Protein AF-A0A6J4QVS0-F1 (afdb_monomer)

pLDDT: mean 93.18, std 7.54, range [53.94, 98.19]

Solvent-accessible surface area (backbone atoms only — not comparable to full-atom values): 5359 Å² total; per-residue (Å²): 132,64,93,76,40,29,32,21,57,53,29,50,53,51,50,52,51,50,9,50,54,43,13,73,72,71,72,47,56,55,68,60,24,34,53,54,42,47,71,36,73,69,31,41,55,35,47,44,44,30,76,36,92,55,11,81,36,39,38,67,58,53,55,50,48,56,53,52,48,57,51,50,52,53,52,50,54,51,50,54,52,51,54,51,52,54,51,54,52,50,52,54,51,52,52,54,57,66,72,74,113

Sequence (101 aa):
MHKNQRVADMAAEVLARQARAHAKQTGEAFEEALERVLKTEAGRQLRELRDGPDGGTRAFQWQGGLTRERRRERVQSAWEQFMLMEAELRELVQQKESQLV

Secondary structure (DSSP, 8-state):
--TT-BHHHHHHHHHHHHHHHHHHHH---HHHHHHHHHHSHHHHHHHHHHHSTTTTSBHHHHHHHHHHHHHHHHHHHHHHHHHHHHHHHHHHHHHHHHT--

Mean predicted aligned error: 6.54 Å

Radius of gyration: 24.65 Å; Cα contacts (8 Å, |Δi|>4): 76; chains: 1; bounding box: 56×28×67 Å

Foldseek 3Di:
DDQQDAQLNVLVVVLQVQLVVQCVVPVDDSVVSSVVLCPDPVNVVSVCSNVHPRNRPGPVVVVVVVVVVVVVVVVVVVVVVVVVVVVVVVVVVVVVVVVVD

Structure (mmCIF, N/CA/C/O backbone):
data_AF-A0A6J4QVS0-F1
#
_entry.id   AF-A0A6J4QVS0-F1
#
loop_
_atom_site.group_PDB
_atom_site.id
_atom_site.type_symbol
_atom_site.label_atom_id
_atom_site.label_alt_id
_atom_site.label_comp_id
_atom_site.label_asym_id
_atom_site.label_entity_id
_atom_site.label_seq_id
_atom_site.pdbx_PDB_ins_code
_atom_site.Cartn_x
_atom_site.Cartn_y
_atom_site.Cartn_z
_atom_site.occupancy
_atom_site.B_iso_or_equiv
_atom_site.auth_seq_id
_atom_site.auth_comp_id
_atom_site.auth_asym_id
_atom_site.auth_atom_id
_atom_site.pdbx_PDB_model_num
ATOM 1 N N . MET A 1 1 ? -3.878 -17.243 2.698 1.00 62.94 1 MET A N 1
ATOM 2 C CA . MET A 1 1 ? -4.703 -16.429 1.783 1.00 62.94 1 MET A CA 1
ATOM 3 C C . MET A 1 1 ? -5.783 -17.318 1.197 1.00 62.94 1 MET A C 1
ATOM 5 O O . MET A 1 1 ? -5.453 -18.353 0.621 1.00 62.94 1 MET A O 1
ATOM 9 N N . HIS A 1 2 ? -7.055 -16.978 1.391 1.00 73.19 2 HIS A N 1
ATOM 10 C CA . HIS A 1 2 ? -8.141 -17.750 0.787 1.00 73.19 2 HIS A CA 1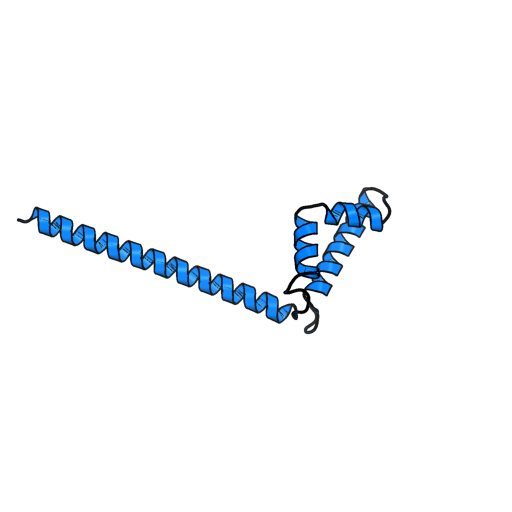
ATOM 11 C C . HIS A 1 2 ? -8.203 -17.468 -0.719 1.00 73.19 2 HIS A C 1
ATOM 13 O O . HIS A 1 2 ? -8.065 -16.325 -1.145 1.00 73.19 2 HIS A O 1
ATOM 19 N N . LYS A 1 3 ? -8.434 -18.503 -1.541 1.00 68.81 3 LYS A N 1
ATOM 20 C CA . LYS A 1 3 ? -8.418 -18.398 -3.019 1.00 68.81 3 LYS A CA 1
ATOM 21 C C . LYS A 1 3 ? -9.429 -17.384 -3.589 1.00 68.81 3 LYS A C 1
ATOM 23 O O . LYS A 1 3 ? -9.279 -16.951 -4.728 1.00 68.81 3 LYS A O 1
ATOM 28 N N . ASN A 1 4 ? -10.430 -17.001 -2.797 1.00 83.06 4 ASN A N 1
ATOM 29 C CA . ASN A 1 4 ? -11.492 -16.065 -3.171 1.00 83.06 4 ASN A CA 1
ATOM 30 C C . ASN A 1 4 ? -11.444 -14.731 -2.405 1.00 83.06 4 ASN A C 1
ATOM 32 O O . ASN A 1 4 ? -12.335 -13.912 -2.602 1.00 83.06 4 ASN A O 1
ATOM 36 N N . GLN A 1 5 ? -10.442 -14.514 -1.547 1.00 92.31 5 GLN A N 1
ATOM 37 C CA . GLN A 1 5 ? -10.311 -13.273 -0.778 1.00 92.31 5 GLN A CA 1
ATOM 38 C C . GLN A 1 5 ? -10.032 -12.096 -1.723 1.00 92.31 5 GLN A C 1
ATOM 40 O O . GLN A 1 5 ? -9.200 -12.224 -2.633 1.00 92.31 5 GLN A O 1
ATOM 45 N N . ARG A 1 6 ? -10.733 -10.973 -1.539 1.00 94.94 6 ARG A N 1
ATOM 46 C CA . ARG A 1 6 ? -10.521 -9.750 -2.325 1.00 94.94 6 ARG A CA 1
ATOM 47 C C . ARG A 1 6 ? -9.422 -8.889 -1.708 1.00 94.94 6 ARG A C 1
ATOM 49 O O . ARG A 1 6 ? -9.090 -9.039 -0.532 1.00 94.94 6 ARG A O 1
ATOM 56 N N . VAL A 1 7 ? -8.855 -7.981 -2.498 1.00 94.25 7 VAL A N 1
ATOM 57 C CA . VAL A 1 7 ? -7.853 -7.016 -2.009 1.00 94.25 7 VAL A CA 1
ATOM 58 C C . VAL A 1 7 ? -8.437 -6.134 -0.904 1.00 94.25 7 VAL A C 1
ATOM 60 O O . VAL A 1 7 ? -7.783 -5.947 0.122 1.00 94.25 7 VAL A O 1
ATOM 63 N N . ALA A 1 8 ? -9.691 -5.694 -1.052 1.00 95.56 8 ALA A N 1
ATOM 64 C CA . ALA A 1 8 ? -10.371 -4.907 -0.029 1.00 95.56 8 ALA A CA 1
ATOM 65 C C . ALA A 1 8 ? -10.508 -5.644 1.311 1.00 95.56 8 ALA A C 1
ATOM 67 O O . ALA A 1 8 ? -10.294 -5.037 2.361 1.00 95.56 8 ALA A O 1
ATOM 68 N N . ASP A 1 9 ? -10.786 -6.951 1.285 1.00 95.38 9 ASP A N 1
ATOM 69 C CA . ASP A 1 9 ? -10.898 -7.764 2.501 1.00 95.38 9 ASP A CA 1
ATOM 70 C C . ASP A 1 9 ? -9.553 -7.817 3.239 1.00 95.38 9 ASP A C 1
ATOM 72 O O . ASP A 1 9 ? -9.486 -7.586 4.445 1.00 95.38 9 ASP A O 1
ATOM 76 N N . MET A 1 10 ? -8.455 -8.045 2.507 1.00 95.38 10 MET A N 1
ATOM 77 C CA . MET A 1 10 ? -7.110 -8.057 3.094 1.00 95.38 10 MET A CA 1
ATOM 78 C C . MET A 1 10 ? -6.736 -6.696 3.686 1.00 95.38 10 MET A C 1
ATOM 80 O O . MET A 1 10 ? -6.197 -6.628 4.790 1.00 95.38 10 MET A O 1
ATOM 84 N N . ALA A 1 11 ? -7.021 -5.608 2.968 1.00 96.25 11 ALA A N 1
ATOM 85 C CA . ALA A 1 11 ? -6.741 -4.260 3.445 1.00 96.25 11 ALA A CA 1
ATOM 86 C C . ALA A 1 11 ? -7.536 -3.939 4.723 1.00 96.25 11 ALA A C 1
ATOM 88 O O . ALA A 1 11 ? -6.974 -3.409 5.685 1.00 96.25 11 ALA A O 1
ATOM 89 N N . ALA A 1 12 ? -8.814 -4.327 4.778 1.00 96.44 12 ALA A N 1
ATOM 90 C CA . ALA A 1 12 ? -9.654 -4.156 5.960 1.00 96.44 12 ALA A CA 1
ATOM 91 C C . ALA A 1 12 ? -9.153 -4.983 7.157 1.00 96.44 12 ALA A C 1
ATOM 93 O O . ALA A 1 12 ? -9.092 -4.468 8.275 1.00 96.44 12 ALA A O 1
ATOM 94 N N . GLU A 1 13 ? -8.733 -6.232 6.937 1.00 96.19 13 GLU A N 1
ATOM 95 C CA . GLU A 1 13 ? -8.147 -7.088 7.976 1.00 96.19 13 GLU A CA 1
ATOM 96 C C . GLU A 1 13 ? -6.863 -6.489 8.566 1.00 96.19 13 GLU A C 1
ATOM 98 O O . GLU A 1 13 ? -6.668 -6.504 9.786 1.00 96.19 13 GLU A O 1
ATOM 103 N N . VAL A 1 14 ? -5.988 -5.938 7.717 1.00 96.81 14 VAL A N 1
ATOM 104 C CA . VAL A 1 14 ? -4.742 -5.299 8.161 1.00 96.81 14 VAL A CA 1
ATOM 105 C C . VAL A 1 14 ? -5.037 -4.028 8.956 1.00 96.81 14 VAL A C 1
ATOM 107 O O . VAL A 1 14 ? -4.498 -3.877 10.054 1.00 96.81 14 VAL A O 1
ATOM 110 N N . LEU A 1 15 ? -5.927 -3.160 8.464 1.00 97.75 15 LEU A N 1
ATOM 111 C CA . LEU A 1 15 ? -6.352 -1.951 9.178 1.00 97.75 15 LEU A CA 1
ATOM 112 C C . LEU A 1 15 ? -6.958 -2.289 10.547 1.00 97.75 15 LEU A C 1
ATOM 114 O O . LEU A 1 15 ? -6.580 -1.695 11.555 1.00 97.75 15 LEU A O 1
ATOM 118 N N . ALA A 1 16 ? -7.836 -3.293 10.611 1.00 97.81 16 ALA A N 1
ATOM 119 C CA . ALA A 1 16 ? -8.436 -3.737 11.864 1.00 97.81 16 ALA A CA 1
ATOM 120 C C . ALA A 1 16 ? -7.389 -4.299 12.838 1.00 97.81 16 ALA A C 1
ATOM 122 O O . ALA A 1 16 ? -7.442 -4.021 14.037 1.00 97.81 16 ALA A O 1
ATOM 123 N N . ARG A 1 17 ? -6.407 -5.069 12.351 1.00 97.62 17 ARG A N 1
ATOM 124 C CA . ARG A 1 17 ? -5.311 -5.577 13.192 1.00 97.62 17 ARG A CA 1
ATOM 125 C C . ARG A 1 17 ? -4.452 -4.437 13.743 1.00 97.62 17 ARG A C 1
ATOM 127 O O . ARG A 1 17 ? -4.124 -4.464 14.928 1.00 97.62 17 ARG A O 1
ATOM 134 N N . GLN A 1 18 ? -4.109 -3.453 12.915 1.00 97.56 18 GLN A N 1
ATOM 135 C CA . GLN A 1 18 ? -3.333 -2.282 13.333 1.00 97.56 18 GLN A CA 1
ATOM 136 C C . GLN A 1 18 ? -4.088 -1.449 14.371 1.00 97.56 18 GLN A C 1
ATOM 138 O O . GLN A 1 18 ? -3.526 -1.125 15.414 1.00 97.56 18 GLN A O 1
ATOM 143 N N . ALA A 1 19 ? -5.374 -1.181 14.139 1.00 97.94 19 ALA A N 1
ATOM 144 C CA . ALA A 1 19 ? -6.217 -0.443 15.073 1.00 97.94 19 ALA A CA 1
ATOM 145 C C . ALA A 1 19 ? -6.360 -1.167 16.421 1.00 97.94 19 ALA A C 1
ATOM 147 O O . ALA A 1 19 ? -6.216 -0.543 17.466 1.00 97.94 19 ALA A O 1
ATOM 148 N N . ARG A 1 20 ? -6.534 -2.499 16.427 1.00 98.19 20 ARG A N 1
ATOM 149 C CA . ARG A 1 20 ? -6.547 -3.300 17.669 1.00 98.19 20 ARG A CA 1
ATOM 150 C C . ARG A 1 20 ? -5.226 -3.228 18.426 1.00 98.19 20 ARG A C 1
ATOM 152 O O . ARG A 1 20 ? -5.233 -3.136 19.650 1.00 98.19 20 ARG A O 1
ATOM 159 N N . ALA A 1 21 ? -4.101 -3.302 17.715 1.00 97.12 21 ALA A N 1
ATOM 160 C CA . ALA A 1 21 ? -2.785 -3.192 18.333 1.00 97.12 21 ALA A CA 1
ATOM 161 C C . ALA A 1 21 ? -2.574 -1.800 18.948 1.00 97.12 21 ALA A C 1
ATOM 163 O O . ALA A 1 21 ? -2.102 -1.707 20.078 1.00 97.12 21 ALA A O 1
ATOM 164 N N . HIS A 1 22 ? -2.990 -0.744 18.243 1.00 96.31 22 HIS A N 1
ATOM 165 C CA . HIS A 1 22 ? -2.911 0.630 18.729 1.00 96.31 22 HIS A CA 1
ATOM 166 C C . HIS A 1 22 ? -3.815 0.853 19.947 1.00 96.31 22 HIS A C 1
ATOM 168 O O . HIS A 1 22 ? -3.315 1.264 20.986 1.00 96.31 22 HIS A O 1
ATOM 174 N N . ALA A 1 23 ? -5.092 0.457 19.877 1.00 97.88 23 ALA A N 1
ATOM 175 C CA . ALA A 1 23 ? -6.037 0.532 20.995 1.00 97.88 23 ALA A CA 1
ATOM 176 C C . ALA A 1 23 ? -5.521 -0.202 22.243 1.00 97.88 23 ALA A C 1
ATOM 178 O O . ALA A 1 23 ? -5.596 0.313 23.354 1.00 97.88 23 ALA A O 1
ATOM 179 N N . LYS A 1 24 ? -4.917 -1.388 22.071 1.00 97.50 24 LYS A N 1
ATOM 180 C CA . LYS A 1 24 ? -4.304 -2.132 23.182 1.00 97.50 24 LYS A CA 1
ATOM 181 C C . LYS A 1 24 ? -3.132 -1.377 23.821 1.00 97.50 24 LYS A C 1
ATOM 183 O O . LYS A 1 24 ? -2.886 -1.548 25.011 1.00 97.50 24 LYS A O 1
ATOM 188 N N . GLN A 1 25 ? -2.389 -0.598 23.040 1.00 96.31 25 GLN A N 1
ATOM 189 C CA . GLN A 1 25 ? -1.223 0.144 23.511 1.00 96.31 25 GLN A CA 1
ATOM 190 C C . GLN A 1 25 ? -1.599 1.483 24.159 1.00 96.31 25 GLN A C 1
ATOM 192 O O . GLN A 1 25 ? -0.951 1.883 25.122 1.00 96.31 25 GLN A O 1
ATOM 197 N N . THR A 1 26 ? -2.615 2.173 23.639 1.00 96.06 26 THR A N 1
ATOM 198 C CA . THR A 1 26 ? -3.012 3.517 24.088 1.00 96.06 26 THR A CA 1
ATOM 199 C C . THR A 1 26 ? -4.168 3.508 25.086 1.00 96.06 26 THR A C 1
ATOM 201 O O . THR A 1 26 ? -4.351 4.487 25.803 1.00 96.06 26 THR A O 1
ATOM 204 N N . GLY A 1 27 ? -4.935 2.416 25.157 1.00 96.31 27 GLY A N 1
ATOM 205 C CA . GLY A 1 27 ? -6.171 2.330 25.938 1.00 96.31 27 GLY A CA 1
ATOM 206 C C . GLY A 1 27 ? -7.375 3.005 25.270 1.00 96.31 27 GLY A C 1
ATOM 207 O O . GLY A 1 27 ? -8.434 3.095 25.884 1.00 96.31 27 GLY A O 1
ATOM 208 N N . GLU A 1 28 ? -7.223 3.481 24.035 1.00 96.25 28 GLU A N 1
ATOM 209 C CA . GLU A 1 28 ? -8.285 4.156 23.283 1.00 96.25 28 GLU A CA 1
ATOM 210 C C . GLU A 1 28 ? -9.354 3.188 22.775 1.00 96.25 28 GLU A C 1
ATOM 212 O O . GLU A 1 28 ? -9.126 1.980 22.636 1.00 96.25 28 GLU A O 1
ATOM 217 N N . ALA A 1 29 ? -10.520 3.740 22.433 1.00 97.75 29 ALA A N 1
ATOM 218 C CA . ALA A 1 29 ? -11.545 2.995 21.718 1.00 97.75 29 ALA A CA 1
ATOM 219 C C . ALA A 1 29 ? -11.025 2.540 20.344 1.00 97.75 29 ALA A C 1
ATOM 221 O O . ALA A 1 29 ? -10.195 3.198 19.710 1.00 97.75 29 ALA A O 1
ATOM 222 N N . PHE A 1 30 ? -11.534 1.406 19.860 1.00 97.12 30 PHE A N 1
ATOM 223 C CA . PHE A 1 30 ? -11.103 0.833 18.584 1.00 97.12 30 PHE A CA 1
ATOM 224 C C . PHE A 1 30 ? -11.306 1.807 17.415 1.00 97.12 30 PHE A C 1
ATOM 226 O O . PHE A 1 30 ? -10.440 1.904 16.549 1.00 97.12 30 PHE A O 1
ATOM 233 N N . GLU A 1 31 ? -12.416 2.540 17.400 1.00 97.56 31 GLU A N 1
ATOM 234 C CA . GLU A 1 31 ? -12.763 3.514 16.366 1.00 97.56 31 GLU A CA 1
ATOM 235 C C . GLU A 1 31 ? -11.777 4.690 16.332 1.00 97.56 31 GLU A C 1
ATOM 237 O O . GLU A 1 31 ? -11.302 5.057 15.257 1.00 97.56 31 GLU A O 1
ATOM 242 N N . GLU A 1 32 ? -11.404 5.230 17.496 1.00 97.56 32 GLU A N 1
ATOM 243 C CA . GLU A 1 32 ? -10.416 6.313 17.609 1.00 97.56 32 GLU A CA 1
ATOM 244 C C . GLU A 1 32 ? -9.02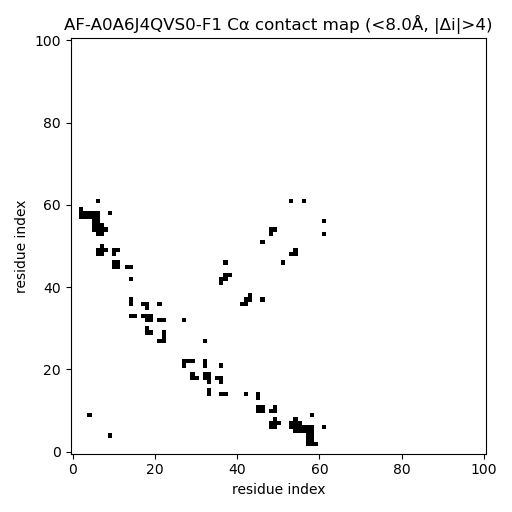6 5.838 17.171 1.00 97.56 32 GLU A C 1
ATOM 246 O O . GLU A 1 32 ? -8.324 6.509 16.406 1.00 97.56 32 GLU A O 1
ATOM 251 N N . ALA A 1 33 ? -8.649 4.627 17.587 1.00 97.75 33 ALA A N 1
ATOM 252 C CA . ALA A 1 33 ? -7.410 3.993 17.166 1.00 97.75 33 ALA A CA 1
ATOM 253 C C . ALA A 1 33 ? -7.390 3.710 15.653 1.00 97.75 33 ALA A C 1
ATOM 255 O O . ALA A 1 33 ? -6.360 3.883 14.997 1.00 97.75 33 ALA A O 1
ATOM 256 N N . LEU A 1 34 ? -8.521 3.311 15.069 1.00 97.62 34 LEU A N 1
ATOM 257 C CA . LEU A 1 34 ? -8.659 3.122 13.628 1.00 97.62 34 LEU A CA 1
ATOM 258 C C . LEU A 1 34 ? -8.538 4.450 12.879 1.00 97.62 34 LEU A C 1
ATOM 260 O O . LEU A 1 34 ? -7.857 4.506 11.855 1.00 97.62 34 LEU A O 1
ATOM 264 N N . GLU A 1 35 ? -9.138 5.527 13.383 1.00 97.38 35 GLU A N 1
ATOM 265 C CA . GLU A 1 35 ? -9.002 6.856 12.789 1.00 97.38 35 GLU A CA 1
ATOM 266 C C . GLU A 1 35 ? -7.542 7.334 12.808 1.00 97.38 35 GLU A C 1
ATOM 268 O O . GLU A 1 35 ? -7.038 7.837 11.799 1.00 97.38 35 GLU A O 1
ATOM 273 N N . ARG A 1 36 ? -6.828 7.112 13.918 1.00 96.69 36 ARG A N 1
ATOM 274 C CA . ARG A 1 36 ? -5.382 7.371 14.027 1.00 96.69 36 ARG A CA 1
ATOM 275 C C . ARG A 1 36 ? -4.592 6.589 12.984 1.00 96.69 36 ARG A C 1
ATOM 277 O O . ARG A 1 36 ? -3.788 7.183 12.268 1.00 96.69 36 ARG A O 1
ATOM 284 N N . VAL A 1 37 ? -4.847 5.285 12.857 1.00 97.19 37 VAL A N 1
ATOM 285 C CA . VAL A 1 37 ? -4.197 4.428 11.854 1.00 97.19 37 VAL A CA 1
ATOM 286 C C . VAL A 1 37 ? -4.457 4.956 10.445 1.00 97.19 37 VAL A C 1
ATOM 288 O O . VAL A 1 37 ? -3.510 5.122 9.681 1.00 97.19 37 VAL A O 1
ATOM 291 N N . LEU A 1 38 ? 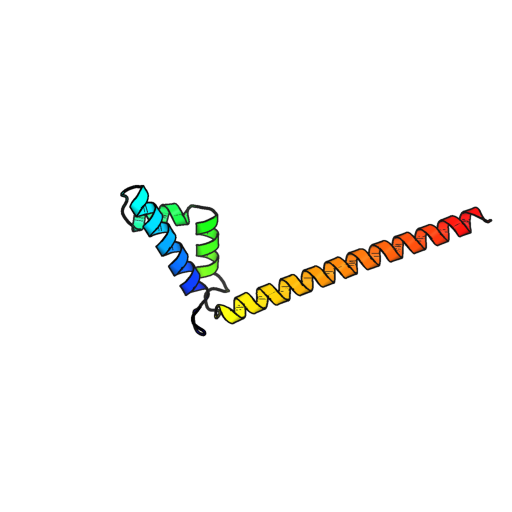-5.700 5.304 10.112 1.00 97.50 38 LEU A N 1
ATOM 292 C CA . LEU A 1 38 ? -6.083 5.822 8.794 1.00 97.50 38 LEU A CA 1
ATOM 293 C C . LEU A 1 38 ? -5.431 7.168 8.442 1.00 97.50 38 LEU A C 1
ATOM 295 O O . LEU A 1 38 ? -5.280 7.476 7.261 1.00 97.50 38 LEU A O 1
ATOM 299 N N . LYS A 1 39 ? -5.033 7.964 9.441 1.00 97.25 39 LYS A N 1
ATOM 300 C CA . LYS A 1 39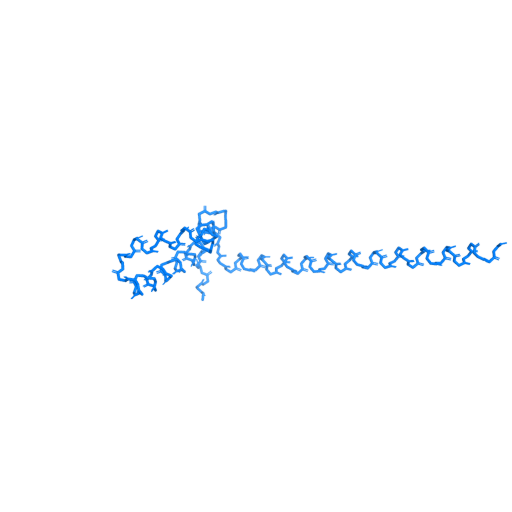 ? -4.297 9.225 9.246 1.00 97.25 39 LYS A CA 1
ATOM 301 C C . LYS A 1 39 ? -2.804 9.016 8.972 1.00 97.25 39 LYS A C 1
ATOM 303 O O . LYS A 1 39 ? -2.144 9.950 8.513 1.00 97.25 39 LYS A O 1
ATOM 308 N N . THR A 1 40 ? -2.262 7.823 9.221 1.00 96.81 40 THR A N 1
ATOM 309 C CA . THR A 1 40 ? -0.874 7.492 8.862 1.00 96.81 40 THR A CA 1
ATOM 310 C C . THR A 1 40 ? -0.724 7.273 7.358 1.00 96.81 40 THR A C 1
ATOM 312 O O . THR A 1 40 ? -1.688 6.940 6.673 1.00 96.81 40 THR A O 1
ATOM 315 N N . GLU A 1 41 ? 0.496 7.414 6.839 1.00 97.38 41 GLU A N 1
ATOM 316 C CA . GLU A 1 41 ? 0.781 7.146 5.424 1.00 97.38 41 GLU A CA 1
ATOM 317 C C . GLU A 1 41 ? 0.429 5.703 5.032 1.00 97.38 41 GLU A C 1
ATOM 319 O O . GLU A 1 41 ? -0.307 5.477 4.075 1.00 97.38 41 GLU A O 1
ATOM 324 N N . ALA A 1 42 ? 0.845 4.723 5.839 1.00 95.50 42 ALA A N 1
ATOM 325 C CA . ALA A 1 42 ? 0.505 3.321 5.608 1.00 95.50 42 ALA A CA 1
ATOM 326 C C . ALA A 1 42 ? -1.014 3.072 5.658 1.00 95.50 42 ALA A C 1
ATOM 328 O O . ALA A 1 42 ? -1.552 2.321 4.847 1.00 95.50 42 ALA A O 1
ATOM 329 N N . GLY A 1 43 ? -1.726 3.718 6.587 1.00 97.06 43 GLY A N 1
ATOM 330 C CA . GLY A 1 43 ? -3.181 3.608 6.684 1.00 97.06 43 GLY A CA 1
ATOM 331 C C . GLY A 1 43 ? -3.914 4.226 5.497 1.00 97.06 43 GLY A C 1
ATOM 332 O O . GLY A 1 43 ? -4.910 3.658 5.047 1.00 97.06 43 GLY A O 1
ATOM 333 N N . ARG A 1 44 ? -3.408 5.337 4.943 1.00 97.25 44 ARG A N 1
ATOM 334 C CA . ARG A 1 44 ? -3.929 5.922 3.698 1.00 97.25 44 ARG A CA 1
ATOM 335 C C . ARG A 1 44 ? -3.749 4.978 2.515 1.00 97.25 44 ARG A C 1
ATOM 337 O O . ARG A 1 44 ? -4.720 4.731 1.809 1.00 97.25 44 ARG A O 1
ATOM 344 N N . GLN A 1 45 ? -2.567 4.387 2.358 1.00 96.12 45 GLN A N 1
ATOM 345 C CA . GLN A 1 45 ? -2.297 3.413 1.294 1.00 96.12 45 GLN A CA 1
ATOM 346 C C . GLN A 1 45 ? -3.196 2.173 1.411 1.00 96.12 45 GLN A C 1
ATOM 348 O O . GLN A 1 45 ? -3.740 1.690 0.422 1.00 96.12 45 GLN A O 1
ATOM 353 N N . LEU A 1 46 ? -3.422 1.674 2.631 1.00 96.31 46 LEU A N 1
ATOM 354 C CA . LEU A 1 46 ? -4.355 0.568 2.864 1.00 96.31 46 LEU A CA 1
ATOM 355 C C . LEU A 1 46 ? -5.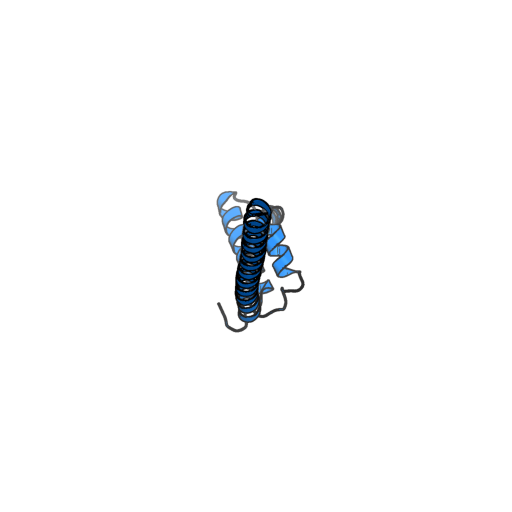809 0.961 2.578 1.00 96.31 46 LEU A C 1
ATOM 357 O O . LEU A 1 46 ? -6.562 0.152 2.039 1.00 96.31 46 LEU A O 1
ATOM 361 N N . ARG A 1 47 ? -6.214 2.192 2.910 1.00 96.19 47 ARG A N 1
ATOM 362 C CA . ARG A 1 47 ? -7.537 2.714 2.546 1.00 96.19 47 ARG A CA 1
ATOM 363 C C . ARG A 1 47 ? -7.694 2.789 1.027 1.00 96.19 47 ARG A C 1
ATOM 365 O O . ARG A 1 47 ? -8.723 2.367 0.518 1.00 96.19 47 ARG A O 1
ATOM 372 N N . GLU A 1 48 ? -6.685 3.270 0.312 1.00 96.12 48 GLU A N 1
ATOM 373 C CA . GLU A 1 48 ? -6.705 3.345 -1.150 1.00 96.12 48 GLU A CA 1
ATOM 374 C C . GLU A 1 48 ? -6.759 1.957 -1.794 1.00 96.12 48 GLU A C 1
ATOM 376 O O . GLU A 1 48 ? -7.555 1.734 -2.697 1.00 96.12 48 GLU A O 1
ATOM 381 N N . LEU A 1 49 ? -6.015 0.977 -1.276 1.00 94.06 49 LEU A N 1
ATOM 382 C CA . LEU A 1 49 ? -6.127 -0.415 -1.730 1.00 94.06 49 LEU A CA 1
ATOM 383 C C . LEU A 1 49 ? -7.520 -1.011 -1.486 1.00 94.06 49 LEU A C 1
ATOM 385 O O . LEU A 1 49 ? -7.972 -1.864 -2.251 1.00 94.06 49 LEU A O 1
ATOM 389 N N . ARG A 1 50 ? -8.196 -0.587 -0.412 1.00 94.88 50 ARG A N 1
ATOM 390 C CA . ARG A 1 50 ? -9.548 -1.042 -0.076 1.00 94.88 50 ARG A CA 1
ATOM 391 C C . ARG A 1 50 ? -10.611 -0.416 -0.974 1.00 94.88 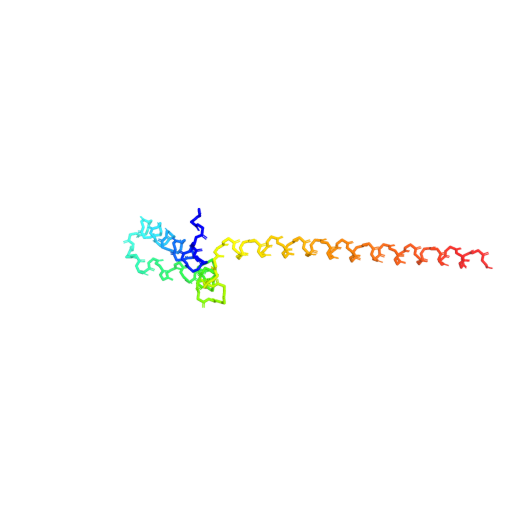50 ARG A C 1
ATOM 393 O O . ARG A 1 50 ? -11.463 -1.137 -1.483 1.00 94.88 50 ARG A O 1
ATOM 400 N N . ASP A 1 51 ? -10.565 0.904 -1.121 1.00 95.31 51 ASP A N 1
ATOM 401 C CA . ASP A 1 51 ? -11.617 1.702 -1.762 1.00 95.31 51 ASP A CA 1
ATOM 402 C C . ASP A 1 51 ? -11.335 1.970 -3.251 1.00 95.31 51 ASP A C 1
ATOM 404 O O . ASP A 1 51 ? -12.202 2.453 -3.977 1.00 95.31 51 ASP A O 1
ATOM 408 N N . GLY A 1 52 ? -10.118 1.677 -3.705 1.00 93.62 52 GLY A N 1
ATOM 409 C CA . GLY A 1 52 ? -9.642 1.937 -5.054 1.00 93.62 52 GLY A CA 1
ATOM 410 C C . GLY A 1 52 ? -9.975 0.839 -6.069 1.00 93.62 52 GLY A C 1
ATOM 411 O O . GLY A 1 52 ? -10.648 -0.149 -5.756 1.00 93.62 52 GLY A O 1
ATOM 412 N N . PRO A 1 53 ? -9.471 0.987 -7.308 1.00 90.88 53 PRO A N 1
ATOM 413 C CA . PRO A 1 53 ? -9.829 0.135 -8.447 1.00 90.88 53 PRO A CA 1
ATOM 414 C C . PRO A 1 53 ? -9.574 -1.359 -8.219 1.00 90.88 53 PRO A C 1
ATOM 416 O O . PRO A 1 53 ? -10.325 -2.207 -8.700 1.00 90.88 53 PRO A O 1
ATOM 419 N N . ASP A 1 54 ? -8.537 -1.684 -7.448 1.00 88.75 54 ASP A N 1
ATOM 420 C CA . ASP A 1 54 ? -8.138 -3.061 -7.173 1.00 88.75 54 ASP A CA 1
ATOM 421 C C . ASP A 1 54 ? -8.931 -3.722 -6.043 1.00 88.75 54 ASP A C 1
ATOM 423 O O . ASP A 1 54 ? -8.866 -4.944 -5.898 1.00 88.75 54 ASP A O 1
ATOM 427 N N . GLY A 1 55 ? -9.709 -2.965 -5.262 1.00 89.75 55 GLY A N 1
ATOM 428 C CA . GLY A 1 55 ? -10.389 -3.471 -4.067 1.00 89.75 55 GLY A CA 1
ATOM 429 C C . GLY A 1 55 ? -11.315 -4.658 -4.356 1.00 89.75 55 GLY A C 1
ATOM 430 O O 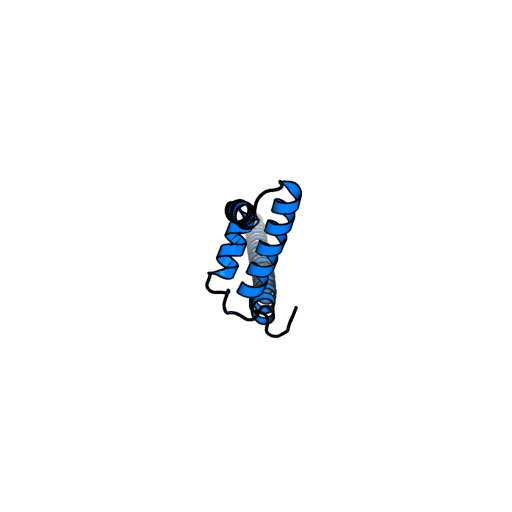. GLY A 1 55 ? -11.384 -5.613 -3.576 1.00 89.75 55 GLY A O 1
ATOM 431 N N . GLY A 1 56 ? -11.976 -4.649 -5.518 1.00 91.25 56 GLY A N 1
ATOM 432 C CA . GLY A 1 56 ? -12.848 -5.733 -5.981 1.00 91.25 56 GLY A CA 1
ATOM 433 C C . GLY A 1 56 ? -12.116 -6.957 -6.543 1.00 91.25 56 GLY A C 1
ATOM 434 O O . GLY A 1 56 ? -12.728 -8.021 -6.685 1.00 91.25 56 GLY A O 1
ATOM 435 N N . THR A 1 57 ? -10.826 -6.830 -6.848 1.00 92.62 57 THR A N 1
ATOM 436 C CA . THR A 1 57 ? -10.017 -7.867 -7.489 1.00 92.62 57 THR A CA 1
ATOM 437 C C . THR A 1 57 ? -9.683 -8.979 -6.500 1.00 92.62 57 THR A C 1
ATOM 439 O O . THR A 1 57 ? -9.456 -8.755 -5.308 1.00 92.62 57 THR A O 1
ATOM 442 N N . ARG A 1 58 ? -9.629 -10.225 -6.986 1.00 93.75 58 ARG A N 1
ATOM 443 C CA . ARG A 1 58 ? -9.156 -11.350 -6.169 1.00 93.75 58 ARG A CA 1
ATOM 444 C C . ARG A 1 58 ? -7.677 -11.161 -5.855 1.00 93.75 58 ARG A C 1
ATOM 446 O O . ARG A 1 58 ? -6.873 -10.973 -6.766 1.00 93.75 58 ARG A O 1
ATOM 453 N N . ALA A 1 59 ? -7.307 -11.322 -4.589 1.00 91.12 59 ALA A N 1
ATOM 454 C CA . ALA A 1 59 ? -5.950 -11.098 -4.102 1.00 91.12 59 ALA A CA 1
ATOM 455 C C . ALA A 1 59 ? -4.882 -11.851 -4.915 1.00 91.12 59 ALA A C 1
ATOM 457 O O . ALA A 1 59 ? -3.845 -11.284 -5.246 1.00 91.12 59 ALA A O 1
ATOM 458 N N . PHE A 1 60 ? -5.155 -13.100 -5.315 1.00 89.38 60 PHE A N 1
ATOM 459 C CA . PHE A 1 60 ? -4.195 -13.891 -6.096 1.00 89.38 60 PHE A CA 1
ATOM 460 C C . PHE A 1 60 ? -3.956 -13.321 -7.501 1.00 89.38 60 PHE A C 1
ATOM 462 O O . PHE A 1 60 ? -2.844 -13.407 -8.017 1.00 89.38 60 PHE A O 1
ATOM 469 N N . GLN A 1 61 ? -4.991 -12.747 -8.122 1.00 91.50 61 GLN A N 1
ATOM 470 C CA . GLN A 1 61 ? -4.888 -12.156 -9.457 1.00 91.50 61 GLN A CA 1
ATOM 471 C C . GLN A 1 61 ? -4.094 -10.859 -9.386 1.00 91.50 61 GLN A C 1
ATOM 473 O O . GLN A 1 61 ? -3.158 -10.674 -10.160 1.00 91.50 61 GLN A O 1
ATOM 478 N N . TRP A 1 62 ? -4.417 -10.014 -8.406 1.00 92.69 62 TRP A N 1
ATOM 479 C CA . TRP A 1 62 ? -3.716 -8.758 -8.166 1.00 92.69 62 TRP A CA 1
ATOM 480 C C . TRP A 1 62 ? -2.223 -8.986 -7.874 1.00 92.69 62 TRP A C 1
ATOM 482 O O . TRP A 1 62 ? -1.358 -8.440 -8.558 1.00 92.69 62 TRP A O 1
ATOM 492 N N . GLN A 1 63 ? -1.893 -9.902 -6.955 1.00 89.81 63 GLN A N 1
ATOM 493 C CA . GLN A 1 63 ? -0.501 -10.260 -6.639 1.00 89.81 63 GLN A CA 1
ATOM 494 C C . GLN A 1 63 ? 0.254 -10.857 -7.840 1.00 89.81 63 GLN A C 1
ATOM 496 O O . GLN A 1 63 ? 1.438 -10.565 -8.053 1.00 89.81 63 GLN A O 1
ATOM 501 N N . GLY A 1 64 ? -0.422 -11.686 -8.642 1.00 91.94 64 GLY A N 1
ATOM 502 C CA . GLY A 1 64 ? 0.120 -12.205 -9.898 1.00 91.94 64 GLY A CA 1
ATOM 503 C C . GLY A 1 64 ? 0.427 -11.093 -10.907 1.00 91.94 64 GLY A C 1
ATOM 504 O O . GLY A 1 64 ? 1.494 -11.107 -11.526 1.00 91.94 64 GLY A O 1
ATOM 505 N N . GLY A 1 65 ? -0.462 -10.100 -11.015 1.00 91.81 65 GLY A N 1
ATOM 506 C CA . GLY A 1 65 ? -0.276 -8.895 -11.824 1.00 91.81 65 GLY A CA 1
ATOM 507 C C . GLY A 1 65 ? 0.987 -8.126 -11.439 1.00 91.81 65 GLY A C 1
ATOM 508 O O . GLY A 1 65 ? 1.867 -7.956 -12.283 1.00 91.81 65 GLY A O 1
ATOM 509 N N . LEU A 1 66 ? 1.142 -7.792 -10.154 1.00 90.56 66 LEU A N 1
ATOM 510 C CA . LEU A 1 66 ? 2.317 -7.079 -9.628 1.00 90.56 66 LEU A CA 1
ATOM 511 C C . LEU A 1 66 ? 3.638 -7.825 -9.862 1.00 90.56 66 LEU A C 1
ATOM 513 O O . LEU A 1 66 ? 4.696 -7.225 -10.051 1.00 90.56 66 LEU A O 1
ATOM 517 N N . THR A 1 67 ? 3.610 -9.157 -9.805 1.00 92.56 67 THR A N 1
ATOM 518 C CA . THR A 1 67 ? 4.804 -9.983 -10.051 1.00 92.56 67 THR A CA 1
ATOM 519 C C . THR A 1 67 ? 5.197 -9.944 -11.525 1.00 92.56 67 THR A C 1
ATOM 521 O O . THR A 1 67 ? 6.379 -9.852 -11.864 1.00 92.56 67 THR A O 1
ATOM 524 N N . ARG A 1 68 ? 4.202 -9.991 -12.416 1.00 93.12 68 ARG A N 1
ATOM 525 C CA . ARG A 1 68 ? 4.415 -9.885 -13.859 1.00 93.12 68 ARG A CA 1
ATOM 526 C C . ARG A 1 68 ? 4.903 -8.494 -14.249 1.00 93.12 68 ARG A C 1
ATOM 528 O O . ARG A 1 68 ? 5.798 -8.393 -15.081 1.00 93.12 68 ARG A O 1
ATOM 535 N N . GLU A 1 69 ? 4.339 -7.450 -13.657 1.00 94.06 69 GLU A N 1
ATOM 536 C CA . GLU A 1 69 ? 4.744 -6.062 -13.875 1.00 94.06 69 GLU A CA 1
ATOM 537 C C . GLU A 1 69 ? 6.197 -5.827 -13.474 1.00 94.06 69 GLU A C 1
ATOM 539 O O . GLU A 1 69 ? 7.002 -5.501 -14.343 1.00 94.06 69 GLU A O 1
ATOM 544 N N . ARG A 1 70 ? 6.580 -6.186 -12.243 1.00 94.44 70 ARG A N 1
ATOM 545 C CA . ARG A 1 70 ? 7.981 -6.106 -11.796 1.00 94.44 70 ARG A CA 1
ATOM 546 C C . ARG A 1 70 ? 8.949 -6.876 -12.691 1.00 94.44 70 ARG A C 1
ATOM 548 O O . ARG A 1 70 ? 10.090 -6.464 -12.885 1.00 94.44 70 ARG A O 1
ATOM 555 N N . ARG A 1 71 ? 8.532 -8.022 -13.244 1.00 95.81 71 ARG A N 1
ATOM 556 C CA . ARG A 1 71 ? 9.357 -8.759 -14.215 1.00 95.81 71 ARG A CA 1
ATOM 557 C C . ARG A 1 71 ? 9.527 -7.969 -15.514 1.00 95.81 71 ARG A C 1
ATOM 559 O O . ARG A 1 71 ? 10.630 -7.957 -16.051 1.00 95.81 71 ARG A O 1
ATOM 566 N N . ARG A 1 72 ? 8.461 -7.346 -16.023 1.00 95.50 72 ARG A N 1
ATOM 567 C CA . ARG A 1 72 ? 8.513 -6.532 -17.245 1.00 95.50 72 ARG A CA 1
ATOM 568 C C . ARG A 1 72 ? 9.414 -5.319 -17.070 1.00 95.50 72 ARG A C 1
ATOM 570 O O . ARG A 1 72 ? 10.264 -5.118 -17.923 1.00 95.50 72 ARG A O 1
ATOM 577 N N . GLU A 1 73 ? 9.293 -4.603 -15.957 1.00 96.50 73 GLU A N 1
ATOM 578 C CA . GLU A 1 73 ? 10.152 -3.453 -15.642 1.00 96.50 73 GLU A CA 1
ATOM 579 C C . GLU A 1 73 ? 11.630 -3.843 -15.655 1.00 96.50 73 GLU A C 1
ATOM 581 O O . GLU A 1 73 ? 12.429 -3.207 -16.326 1.00 96.50 73 GLU A O 1
ATOM 586 N N . ARG A 1 74 ? 11.996 -4.959 -15.011 1.00 96.38 74 ARG A N 1
ATOM 587 C CA . ARG A 1 74 ? 13.388 -5.444 -15.026 1.00 96.38 74 ARG A CA 1
ATOM 588 C C . ARG A 1 74 ? 13.893 -5.767 -16.426 1.00 96.38 74 ARG A C 1
ATOM 590 O O . ARG A 1 74 ? 15.043 -5.480 -16.736 1.00 96.38 74 ARG A O 1
ATOM 597 N N . VAL A 1 75 ? 13.057 -6.399 -17.249 1.00 97.00 75 VAL A N 1
ATOM 598 C CA . VAL A 1 75 ? 13.409 -6.704 -18.641 1.00 97.00 75 VAL A CA 1
ATOM 599 C C . VAL A 1 75 ? 13.582 -5.408 -19.427 1.00 97.00 75 VAL A C 1
ATOM 601 O O . VAL A 1 75 ? 14.565 -5.274 -20.143 1.00 97.00 75 VAL A O 1
ATOM 604 N N . GLN A 1 76 ? 12.675 -4.448 -19.259 1.00 96.81 76 GLN A N 1
ATOM 605 C CA . GLN A 1 76 ? 12.758 -3.147 -19.910 1.00 96.81 76 GLN A CA 1
ATOM 606 C C . GLN A 1 76 ? 14.034 -2.395 -19.510 1.00 96.81 76 GLN A C 1
ATOM 608 O O . GLN A 1 76 ? 14.787 -1.992 -20.388 1.00 96.81 76 GLN A O 1
ATOM 613 N N . SER A 1 77 ? 14.339 -2.298 -18.215 1.00 96.88 77 SER A N 1
ATOM 614 C CA . SER A 1 77 ? 15.569 -1.653 -17.745 1.00 96.88 77 SER A CA 1
ATOM 615 C C . SER A 1 77 ? 16.830 -2.344 -18.271 1.00 96.88 77 SER A C 1
ATOM 617 O O . SER A 1 77 ? 17.802 -1.674 -18.604 1.00 96.88 77 SER A O 1
ATOM 619 N N . ALA A 1 78 ? 16.829 -3.677 -18.389 1.00 97.50 78 ALA A N 1
ATOM 620 C CA . ALA A 1 78 ? 17.952 -4.407 -18.977 1.00 97.50 78 ALA A CA 1
ATOM 621 C C . ALA A 1 78 ? 18.123 -4.097 -20.475 1.00 97.50 78 ALA A C 1
ATOM 623 O O . ALA A 1 78 ? 19.247 -3.918 -20.940 1.00 97.50 78 ALA A O 1
ATOM 624 N N . TRP A 1 79 ? 17.021 -4.000 -21.223 1.00 97.31 79 TRP A N 1
ATOM 625 C CA . TRP A 1 79 ? 17.054 -3.587 -22.628 1.00 97.31 79 TRP A CA 1
ATOM 626 C C . TRP A 1 79 ? 17.562 -2.156 -22.797 1.00 97.31 79 TRP A C 1
ATOM 628 O O . TRP A 1 79 ? 18.394 -1.913 -23.664 1.00 97.31 79 TRP A O 1
ATOM 638 N N . GLU A 1 80 ? 17.108 -1.224 -21.961 1.00 97.56 80 GLU A N 1
ATOM 639 C CA . GLU A 1 80 ? 17.568 0.169 -21.979 1.00 97.56 80 GLU A CA 1
ATOM 640 C C . GLU A 1 80 ? 19.081 0.256 -21.728 1.00 97.56 80 GLU A C 1
ATOM 642 O O . GLU A 1 80 ? 19.794 0.914 -22.483 1.00 97.56 80 GLU A O 1
ATOM 647 N N . GLN A 1 81 ? 19.593 -0.480 -20.737 1.00 97.31 81 GLN A N 1
ATOM 648 C CA . GLN A 1 81 ? 21.033 -0.564 -20.468 1.00 97.31 81 GLN A CA 1
ATOM 649 C C . GLN A 1 81 ? 21.817 -1.164 -21.640 1.00 97.31 81 GLN A C 1
ATOM 651 O O . GLN A 1 81 ? 22.869 -0.645 -22.007 1.00 97.31 81 GLN A O 1
ATOM 656 N N . PHE A 1 82 ? 21.305 -2.237 -22.248 1.00 97.50 82 PHE A N 1
ATOM 657 C CA . PHE A 1 82 ? 21.934 -2.858 -23.413 1.00 97.50 82 PHE A CA 1
ATOM 658 C C . PHE A 1 82 ? 22.034 -1.883 -24.595 1.00 97.50 82 PHE A C 1
ATOM 660 O O . PHE A 1 82 ? 23.085 -1.781 -25.224 1.00 97.50 82 PHE A O 1
ATOM 667 N N . MET A 1 83 ? 20.966 -1.128 -24.864 1.00 98.00 83 MET A N 1
ATOM 668 C CA . MET A 1 83 ? 20.938 -0.135 -25.940 1.00 98.00 83 MET A CA 1
ATOM 669 C C . MET A 1 83 ? 21.921 1.017 -25.706 1.00 98.00 83 MET A C 1
ATOM 671 O O . MET A 1 83 ? 22.553 1.471 -26.659 1.00 98.00 83 MET A O 1
ATOM 675 N N . LEU A 1 84 ? 22.072 1.474 -24.458 1.00 97.56 84 LEU A N 1
ATOM 676 C CA . LEU A 1 84 ? 23.061 2.498 -24.100 1.00 97.56 84 LEU A CA 1
ATOM 677 C C . LEU A 1 84 ? 24.491 2.001 -24.342 1.00 97.56 84 LEU A C 1
ATOM 679 O O . LEU A 1 84 ? 25.267 2.681 -25.005 1.00 97.56 84 LEU A O 1
ATOM 683 N N . MET A 1 85 ? 24.809 0.783 -23.897 1.00 96.62 85 MET A N 1
ATOM 684 C CA . MET A 1 85 ? 26.122 0.170 -24.122 1.00 96.62 85 MET A CA 1
ATOM 685 C C . MET A 1 85 ? 26.438 0.011 -25.620 1.00 96.62 85 MET A C 1
ATOM 687 O O . MET A 1 85 ? 27.549 0.299 -26.057 1.00 96.62 85 MET A O 1
ATOM 691 N N . GLU A 1 86 ? 25.470 -0.433 -26.426 1.00 96.50 86 GLU A N 1
ATOM 692 C CA . GLU A 1 86 ? 25.610 -0.520 -27.889 1.00 96.50 86 GLU A CA 1
ATOM 693 C C . GLU A 1 86 ? 25.937 0.840 -28.522 1.00 96.50 86 GLU A C 1
ATOM 695 O O . GLU A 1 86 ? 26.780 0.918 -29.417 1.00 96.50 86 GLU A O 1
ATOM 700 N N . ALA A 1 87 ? 25.287 1.912 -28.064 1.00 95.75 87 ALA A N 1
ATOM 701 C CA . ALA A 1 87 ? 25.547 3.262 -28.552 1.00 95.75 87 ALA A CA 1
ATOM 702 C C . ALA A 1 87 ? 26.965 3.733 -28.188 1.00 95.75 87 ALA A C 1
ATOM 704 O O . ALA A 1 87 ? 27.696 4.179 -29.072 1.00 95.75 87 ALA A O 1
ATOM 705 N N . GLU A 1 88 ? 27.390 3.544 -26.936 1.00 95.69 88 GLU A N 1
ATOM 706 C CA . GLU A 1 88 ? 28.748 3.877 -26.479 1.00 95.69 88 GLU A CA 1
ATOM 707 C C . GLU A 1 88 ? 29.821 3.130 -27.283 1.00 95.69 88 GLU A C 1
ATOM 709 O O . GLU A 1 88 ? 30.815 3.716 -27.715 1.00 95.69 88 GLU A O 1
ATOM 714 N N . LEU A 1 89 ? 29.616 1.835 -27.544 1.00 94.06 89 LEU A N 1
ATOM 715 C CA . LEU A 1 89 ? 30.543 1.046 -28.356 1.00 94.06 89 LEU A CA 1
ATOM 716 C C . LEU A 1 89 ? 30.661 1.593 -29.784 1.00 94.06 89 LEU A C 1
ATOM 718 O O . LEU A 1 89 ? 31.769 1.650 -30.321 1.00 94.06 89 LEU A O 1
ATOM 722 N N . ARG A 1 90 ? 29.551 2.021 -30.396 1.00 93.94 90 ARG A N 1
ATOM 723 C CA . ARG A 1 90 ? 29.565 2.627 -31.738 1.00 93.94 90 ARG A CA 1
ATOM 724 C C . ARG A 1 90 ? 30.316 3.952 -31.753 1.00 93.94 90 ARG A C 1
ATOM 726 O O . ARG A 1 90 ? 31.103 4.176 -32.670 1.00 93.94 90 ARG A O 1
ATOM 733 N N . GLU A 1 91 ? 30.119 4.794 -30.744 1.00 93.38 91 GLU A N 1
ATOM 734 C CA . GLU A 1 91 ? 30.854 6.056 -30.611 1.00 93.38 91 GLU A CA 1
ATOM 735 C C . GLU A 1 91 ? 32.360 5.818 -30.470 1.00 93.38 91 GLU A C 1
ATOM 737 O O . GLU A 1 91 ? 33.155 6.455 -31.161 1.00 93.38 91 GLU A O 1
ATOM 742 N N . LEU A 1 92 ? 32.766 4.844 -29.650 1.00 93.31 92 LEU A N 1
ATOM 743 C CA . LEU A 1 92 ? 34.177 4.483 -29.492 1.00 93.31 92 LEU A CA 1
ATOM 744 C C . LEU A 1 92 ? 34.802 3.976 -30.795 1.00 93.31 92 LEU A C 1
ATOM 746 O O . LEU A 1 92 ? 35.956 4.297 -31.087 1.00 93.31 92 LEU A O 1
ATOM 750 N N . VAL A 1 93 ? 34.063 3.189 -31.582 1.00 93.75 93 VAL A N 1
ATOM 751 C CA . VAL A 1 93 ? 34.524 2.738 -32.903 1.00 93.75 93 VAL A CA 1
ATOM 752 C C . VAL A 1 93 ? 34.724 3.934 -33.832 1.00 93.75 93 VAL A C 1
ATOM 754 O O . VAL A 1 93 ? 35.813 4.086 -34.381 1.00 93.75 93 VAL A O 1
ATOM 757 N N . GLN A 1 94 ? 33.741 4.832 -33.935 1.00 90.50 94 GLN A N 1
ATOM 758 C CA . GLN A 1 94 ? 33.851 6.020 -34.788 1.00 90.50 94 GLN A CA 1
ATOM 759 C C . GLN A 1 94 ? 34.990 6.950 -34.363 1.00 90.50 94 GLN A C 1
ATOM 761 O O . GLN A 1 94 ? 35.707 7.486 -35.210 1.00 90.50 94 GLN A O 1
ATOM 766 N N . GLN A 1 95 ? 35.196 7.126 -33.057 1.00 89.50 95 GLN A N 1
ATOM 767 C CA . GLN A 1 95 ? 36.286 7.941 -32.536 1.00 89.50 95 GLN A CA 1
ATOM 768 C C . GLN A 1 95 ? 37.652 7.354 -32.911 1.00 89.50 95 GLN A C 1
ATOM 770 O O . GLN A 1 95 ? 38.544 8.099 -33.313 1.00 89.50 95 GLN A O 1
ATOM 775 N N . LYS A 1 96 ? 37.819 6.029 -32.815 1.00 87.06 96 LYS A N 1
ATOM 776 C CA . LYS A 1 96 ? 39.061 5.355 -33.223 1.00 87.06 96 LYS A CA 1
ATOM 777 C C . LYS A 1 96 ? 39.308 5.456 -34.722 1.00 87.06 96 LYS A C 1
ATOM 779 O O . LYS A 1 96 ? 40.437 5.716 -35.122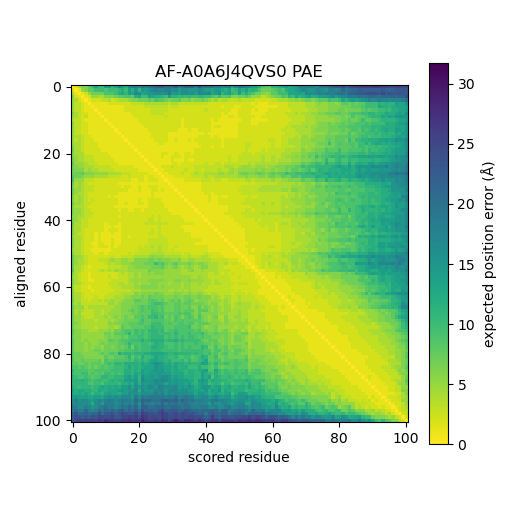 1.00 87.06 96 LYS A O 1
ATOM 784 N N . GLU A 1 97 ? 38.274 5.288 -35.540 1.00 86.69 97 GLU A N 1
ATOM 785 C CA . GLU A 1 97 ? 38.377 5.454 -36.994 1.00 86.69 97 GLU A CA 1
ATOM 786 C C . GLU A 1 97 ? 38.745 6.896 -37.372 1.00 86.69 97 GLU A C 1
ATOM 788 O O . GLU A 1 97 ? 39.594 7.108 -38.231 1.00 86.69 97 GLU A O 1
ATOM 793 N N . SER A 1 98 ? 38.195 7.884 -36.663 1.00 80.25 98 SER A N 1
ATOM 794 C CA . SER A 1 98 ? 38.494 9.308 -36.875 1.00 80.25 98 SER A CA 1
ATOM 795 C C . SER A 1 98 ? 39.907 9.717 -36.437 1.00 80.25 98 SER A C 1
ATOM 797 O O . SER A 1 98 ? 40.400 10.747 -36.877 1.00 80.25 98 SER A O 1
ATOM 799 N N . GLN A 1 99 ? 40.558 8.944 -35.560 1.00 76.31 99 GLN A N 1
ATOM 800 C CA . GLN A 1 99 ? 41.945 9.173 -35.124 1.00 76.31 99 GLN A CA 1
ATOM 801 C C . GLN A 1 99 ? 42.991 8.530 -36.049 1.00 76.31 99 GLN A C 1
ATOM 803 O O . GLN A 1 99 ? 44.185 8.761 -35.867 1.00 76.31 99 GLN A O 1
ATOM 808 N N . LEU A 1 100 ? 42.562 7.695 -37.001 1.00 66.56 100 LEU A N 1
ATOM 809 C CA . LEU A 1 100 ? 43.43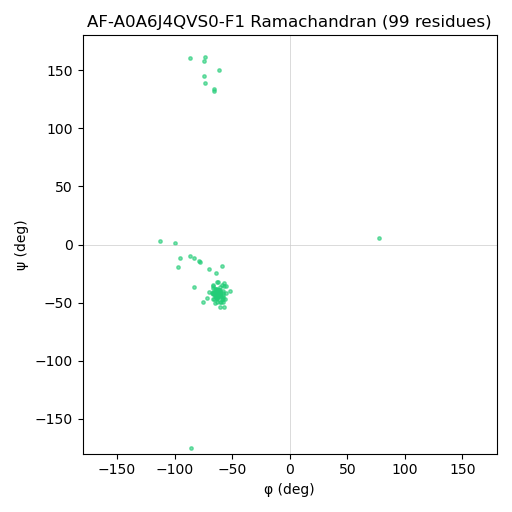3 6.967 -37.931 1.00 66.56 100 LEU A CA 1
ATOM 810 C C . LEU A 1 100 ? 43.534 7.626 -39.323 1.00 66.56 100 LEU A C 1
ATOM 812 O O . LEU A 1 100 ? 44.231 7.088 -40.185 1.00 66.56 100 LEU A O 1
ATOM 816 N N . VAL A 1 101 ? 42.863 8.764 -39.536 1.00 53.94 101 VAL A N 1
ATOM 817 C CA . VAL A 1 101 ? 42.856 9.574 -40.772 1.00 53.94 101 VAL A CA 1
ATOM 818 C C . VAL A 1 101 ? 43.533 10.913 -40.510 1.00 53.94 101 VAL A C 1
ATOM 820 O O . VAL A 1 101 ? 44.309 11.350 -41.388 1.00 53.94 101 VAL A O 1
#

Organism: NCBI:txid349277